Protein AF-A0A4P5VRG3-F1 (afdb_monomer_lite)

Sequence (138 aa):
MDSVVSAFREGGVSMFGVLLSDGCCCAVWVPALLAALLLRRGNAHYAGKAAAVCLLLGTLVPLGLGVVGWQMNVAMVESAIRAADPSVADELRAVGLAEGEIPLHFGLFSTIGLLLVGLIPVVVAFRPREPEDEDGEA

Secondary structure (DSSP, 8-state):
-HHHHHHHHHHHHHHHHHHHHHHHHHHHHHHHHHHHHHHHHTT-HHHHHHHHHHHHHHTHHHHHHHHHHHHHHHHHHHHHHHHS-TTTHHHHHHHHHHHHHHHHHHHHHHHHHHHHHHHHHHHHHHSPPPP-------

Structure (mmCIF, N/CA/C/O backbone):
data_AF-A0A4P5VRG3-F1
#
_entry.id   AF-A0A4P5VRG3-F1
#
loop_
_atom_site.group_PDB
_atom_site.id
_atom_site.type_symbol
_atom_site.label_atom_id
_atom_site.label_alt_id
_atom_site.label_comp_id
_atom_site.label_asym_id
_atom_site.label_entity_id
_atom_site.label_seq_id
_atom_site.pdbx_PDB_ins_code
_atom_site.Cartn_x
_atom_site.Cartn_y
_atom_site.Cartn_z
_atom_site.occupancy
_atom_site.B_iso_or_equiv
_atom_site.auth_seq_id
_atom_site.auth_comp_id
_atom_site.auth_asym_id
_atom_site.auth_atom_id
_atom_site.pdbx_PDB_model_num
ATOM 1 N N . MET A 1 1 ? -18.968 11.512 25.468 1.00 45.19 1 MET A N 1
ATOM 2 C CA . MET A 1 1 ? -19.328 11.433 24.033 1.00 45.19 1 MET A CA 1
ATOM 3 C C . MET A 1 1 ? -18.228 11.977 23.126 1.00 45.19 1 MET A C 1
ATOM 5 O O . MET A 1 1 ? -18.028 11.392 22.071 1.00 45.19 1 MET A O 1
ATOM 9 N N . ASP A 1 2 ? -17.467 12.997 23.536 1.00 53.59 2 ASP A N 1
ATOM 10 C CA . ASP A 1 2 ? -16.425 13.606 22.686 1.00 53.59 2 ASP A CA 1
ATOM 11 C C . ASP A 1 2 ? -15.251 12.675 22.306 1.00 53.59 2 ASP A C 1
ATOM 13 O O . ASP A 1 2 ? -14.676 12.839 21.234 1.00 53.59 2 ASP A O 1
ATOM 17 N N . SER A 1 3 ? -14.926 11.656 23.116 1.00 57.12 3 SER A N 1
ATOM 18 C CA . SER A 1 3 ? -13.799 10.740 22.842 1.00 57.12 3 SER A CA 1
ATOM 19 C C . SER A 1 3 ? -14.080 9.682 21.766 1.00 57.12 3 SER A C 1
ATOM 21 O O . SER A 1 3 ? -13.183 9.303 21.022 1.00 57.12 3 SER A O 1
ATOM 23 N N . VAL A 1 4 ? -15.321 9.203 21.652 1.00 47.31 4 VAL A N 1
ATOM 24 C CA . VAL A 1 4 ? -15.691 8.171 20.663 1.00 47.31 4 VAL A CA 1
ATOM 25 C C . VAL A 1 4 ? -15.770 8.787 19.267 1.00 47.31 4 VAL A C 1
ATOM 27 O O . VAL A 1 4 ? -15.303 8.207 18.292 1.00 47.31 4 VAL A O 1
ATOM 30 N N . VAL A 1 5 ? -16.299 10.010 19.177 1.00 50.44 5 VAL A N 1
ATOM 31 C CA . VAL A 1 5 ? -16.362 10.759 17.919 1.00 50.44 5 VAL A CA 1
ATOM 32 C C . VAL A 1 5 ? -14.962 11.151 17.440 1.00 50.44 5 VAL A C 1
ATOM 34 O O . VAL A 1 5 ? -14.728 11.117 16.234 1.00 50.44 5 VAL A O 1
ATOM 37 N N . SER A 1 6 ? -14.014 11.466 18.337 1.00 55.75 6 SER A N 1
ATOM 38 C CA . SER A 1 6 ? -12.617 11.696 17.931 1.00 55.75 6 SER A CA 1
ATOM 39 C C . SER A 1 6 ? -11.963 10.418 17.402 1.00 55.75 6 SER A C 1
ATOM 41 O O . SER A 1 6 ? -11.344 10.469 16.344 1.00 55.75 6 SER A O 1
ATOM 43 N N . ALA A 1 7 ? -12.186 9.273 18.058 1.00 49.25 7 ALA A N 1
ATOM 44 C CA . ALA A 1 7 ? -11.660 7.979 17.624 1.00 49.25 7 ALA A CA 1
ATOM 45 C C . ALA A 1 7 ? -12.175 7.569 16.228 1.00 49.25 7 ALA A C 1
ATOM 47 O O . ALA A 1 7 ? -11.397 7.118 15.392 1.00 49.25 7 ALA A O 1
ATOM 48 N N . PHE A 1 8 ? -13.456 7.807 15.920 1.00 50.59 8 PHE A N 1
ATOM 49 C CA . PHE A 1 8 ? -14.010 7.562 14.577 1.00 50.59 8 PHE A CA 1
ATOM 50 C C . PHE A 1 8 ? -13.524 8.571 13.525 1.00 50.59 8 PHE A C 1
ATOM 52 O O . PHE A 1 8 ? -13.273 8.204 12.376 1.00 50.59 8 PHE A O 1
ATOM 59 N N . ARG A 1 9 ? -13.345 9.847 13.898 1.00 54.91 9 ARG A N 1
ATOM 60 C CA . ARG A 1 9 ? -12.754 10.857 13.002 1.00 54.91 9 ARG A CA 1
ATOM 61 C C . ARG A 1 9 ? -11.309 10.517 12.640 1.00 54.91 9 ARG A C 1
ATOM 63 O O . ARG A 1 9 ? -10.906 10.742 11.503 1.00 54.91 9 ARG A O 1
ATOM 70 N N . GLU A 1 10 ? -10.560 9.960 13.585 1.00 53.00 10 GLU A N 1
ATOM 71 C CA . GLU A 1 10 ? -9.208 9.435 13.382 1.00 53.00 10 GLU A CA 1
ATOM 72 C C . GLU A 1 10 ? -9.209 8.139 12.551 1.00 53.00 10 GLU A C 1
ATOM 74 O O . GLU A 1 10 ? -8.327 7.958 11.714 1.00 53.00 10 GLU A O 1
ATOM 79 N N . GLY A 1 11 ? -10.242 7.295 12.656 1.00 52.25 11 GLY A N 1
ATOM 80 C CA . GLY A 1 11 ? -10.431 6.128 11.781 1.00 52.25 11 GLY A CA 1
ATOM 81 C C . GLY A 1 11 ? -10.469 6.489 10.288 1.00 52.25 11 GLY A C 1
ATOM 82 O O . GLY A 1 11 ? -9.825 5.829 9.471 1.00 52.25 11 GLY A O 1
ATOM 83 N N . GLY A 1 12 ? -11.105 7.610 9.924 1.00 55.69 12 GLY A N 1
ATOM 84 C CA . GLY A 1 12 ? -11.074 8.155 8.557 1.00 55.69 12 GLY A CA 1
ATOM 85 C C . GLY A 1 12 ? -9.688 8.640 8.095 1.00 55.69 12 GLY A C 1
ATOM 86 O O . GLY A 1 12 ? -9.394 8.626 6.898 1.00 55.69 12 GLY A O 1
ATOM 87 N N . VAL A 1 13 ? -8.802 9.009 9.028 1.00 59.78 13 VAL A N 1
ATOM 88 C CA . VAL A 1 13 ? -7.402 9.375 8.734 1.00 59.78 13 VAL A CA 1
ATOM 89 C C . VAL A 1 13 ? -6.596 8.143 8.303 1.00 59.78 13 VAL A C 1
ATOM 91 O O . VAL A 1 13 ? -5.679 8.275 7.491 1.00 59.78 13 VAL A O 1
ATOM 94 N N . SER A 1 14 ? -6.972 6.939 8.755 1.00 62.72 14 SER A N 1
ATOM 95 C CA . SER A 1 14 ? -6.271 5.696 8.397 1.00 62.72 14 SER A CA 1
ATOM 96 C C . SER A 1 14 ? -6.355 5.367 6.898 1.00 62.72 14 SER A C 1
ATOM 98 O O . SER A 1 14 ? -5.368 4.931 6.306 1.00 62.72 14 SER A O 1
ATOM 100 N N . MET A 1 15 ? -7.489 5.658 6.244 1.00 64.50 15 MET A N 1
ATOM 101 C CA . MET A 1 15 ? -7.655 5.457 4.797 1.00 64.50 15 MET A CA 1
ATOM 102 C C . MET A 1 15 ? -6.934 6.515 3.956 1.00 64.50 15 MET A C 1
ATOM 104 O O . MET A 1 15 ? -6.522 6.230 2.830 1.00 64.50 15 MET A O 1
ATOM 108 N N . PHE A 1 16 ? -6.770 7.732 4.481 1.00 69.69 16 PHE A N 1
ATOM 109 C CA . PHE A 1 16 ? -6.178 8.841 3.734 1.00 69.69 16 PHE A CA 1
ATOM 110 C C . PHE A 1 16 ? -4.736 8.542 3.306 1.00 69.69 16 PHE A C 1
ATOM 112 O O . PHE A 1 16 ? -4.365 8.837 2.173 1.00 69.69 16 PHE A O 1
ATOM 119 N N . GLY A 1 17 ? -3.943 7.906 4.176 1.00 68.12 17 GLY A N 1
ATOM 120 C CA . GLY A 1 17 ? -2.565 7.520 3.859 1.00 68.12 17 GLY A CA 1
ATOM 121 C C . GLY A 1 17 ? -2.477 6.543 2.684 1.00 68.12 17 GLY A C 1
ATOM 122 O O . GLY A 1 17 ? -1.664 6.743 1.781 1.00 68.12 17 GLY A O 1
ATOM 123 N N . VAL A 1 18 ? -3.356 5.536 2.653 1.00 66.50 18 VAL A N 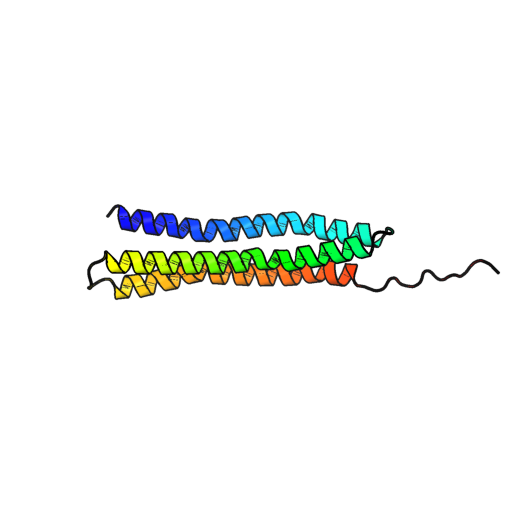1
ATOM 124 C CA . VAL A 1 18 ? -3.403 4.543 1.570 1.00 66.50 18 VAL A CA 1
ATOM 125 C C . VAL A 1 18 ? -3.840 5.201 0.257 1.00 66.50 18 VAL A C 1
ATOM 127 O O . VAL A 1 18 ? -3.138 5.079 -0.744 1.00 66.50 18 VAL A O 1
ATOM 130 N N . LEU A 1 19 ? -4.917 5.993 0.270 1.00 71.62 19 LEU A N 1
ATOM 131 C CA . LEU A 1 19 ? -5.422 6.696 -0.920 1.00 71.62 19 LEU A CA 1
ATOM 132 C C . LEU A 1 19 ? -4.429 7.724 -1.480 1.00 71.62 19 LEU A C 1
ATOM 134 O O . LEU A 1 19 ? -4.260 7.835 -2.695 1.00 71.62 19 LEU A O 1
ATOM 138 N N . LEU A 1 20 ? -3.752 8.473 -0.605 1.00 77.81 20 LEU A N 1
ATOM 139 C CA . LEU A 1 20 ? -2.712 9.416 -1.010 1.00 77.81 20 LEU A CA 1
ATOM 140 C C . LEU A 1 20 ? -1.528 8.677 -1.641 1.00 77.81 20 LEU A C 1
ATOM 142 O O . LEU A 1 20 ? -1.002 9.119 -2.663 1.00 77.81 20 LEU A O 1
ATOM 146 N N . SER A 1 21 ? -1.125 7.545 -1.057 1.00 72.94 21 SER A N 1
ATOM 147 C CA . SER A 1 21 ? -0.046 6.726 -1.609 1.00 72.94 21 SER A CA 1
ATOM 148 C C . SER A 1 21 ? -0.403 6.138 -2.970 1.00 72.94 21 SER A C 1
ATOM 150 O O . SER A 1 21 ? 0.441 6.160 -3.862 1.00 72.94 21 SER A O 1
ATOM 152 N N . ASP A 1 22 ? -1.654 5.725 -3.172 1.00 72.69 22 ASP A N 1
ATOM 153 C CA . ASP A 1 22 ? -2.161 5.244 -4.458 1.00 72.69 22 ASP A CA 1
ATOM 154 C C . ASP A 1 22 ? -2.118 6.327 -5.526 1.00 72.69 22 ASP A C 1
ATOM 156 O O . ASP A 1 22 ? -1.599 6.099 -6.621 1.00 72.69 22 ASP A O 1
ATOM 160 N N . GLY A 1 23 ? -2.615 7.524 -5.200 1.00 73.12 23 GLY A N 1
ATOM 161 C CA . GLY A 1 23 ? -2.562 8.675 -6.097 1.00 73.12 23 GLY A CA 1
ATOM 162 C C . GLY A 1 23 ? -1.126 9.012 -6.503 1.00 73.12 23 GLY A C 1
ATOM 163 O O . GLY A 1 23 ? -0.837 9.180 -7.690 1.00 73.12 23 GLY A O 1
ATOM 164 N N . CYS A 1 24 ? -0.207 9.036 -5.533 1.00 77.88 24 CYS A N 1
ATOM 165 C CA . CYS A 1 24 ? 1.216 9.265 -5.780 1.00 77.88 24 CYS A CA 1
ATOM 166 C C . CYS A 1 24 ? 1.849 8.151 -6.624 1.00 77.88 24 CYS A C 1
ATOM 168 O O . CYS A 1 24 ? 2.584 8.447 -7.566 1.00 77.88 24 CYS A O 1
ATOM 170 N N . CYS A 1 25 ? 1.551 6.880 -6.338 1.00 73.94 25 CYS A N 1
ATOM 171 C CA . CYS A 1 25 ? 2.075 5.752 -7.105 1.00 73.94 25 CYS A CA 1
ATOM 172 C C . CYS A 1 25 ? 1.593 5.821 -8.559 1.00 73.94 25 CYS A C 1
ATOM 174 O O . CYS A 1 25 ? 2.413 5.775 -9.472 1.00 73.94 25 CYS A O 1
ATOM 176 N N . CYS A 1 26 ? 0.298 6.052 -8.790 1.00 70.94 26 CYS A N 1
ATOM 177 C CA . CYS A 1 26 ? -0.259 6.192 -10.137 1.00 70.94 26 CYS A CA 1
ATOM 178 C C . CYS A 1 26 ? 0.388 7.348 -10.922 1.00 70.94 26 CYS A C 1
ATOM 180 O O . CYS A 1 26 ? 0.720 7.191 -12.099 1.00 70.94 26 CYS A O 1
ATOM 182 N N . ALA A 1 27 ? 0.616 8.494 -10.271 1.00 75.06 27 ALA A N 1
ATOM 183 C CA . ALA A 1 27 ? 1.228 9.667 -10.895 1.00 75.06 27 ALA A CA 1
ATOM 184 C C . ALA A 1 27 ? 2.704 9.451 -11.277 1.00 75.06 27 ALA A C 1
ATOM 186 O O . ALA A 1 27 ? 3.155 9.958 -12.303 1.00 75.06 27 ALA A O 1
ATOM 187 N N . VAL A 1 28 ? 3.455 8.684 -10.482 1.00 72.62 28 VAL A N 1
ATOM 188 C CA . VAL A 1 28 ? 4.877 8.385 -10.734 1.00 72.62 28 VAL A CA 1
ATOM 189 C C . VAL A 1 28 ? 5.051 7.308 -11.809 1.00 72.62 28 VAL A C 1
ATOM 191 O O . VAL A 1 28 ? 6.064 7.279 -12.508 1.00 72.62 28 VAL A O 1
ATOM 194 N N . TRP A 1 29 ? 4.049 6.455 -11.992 1.00 72.31 29 TRP A N 1
ATOM 195 C CA . TRP A 1 29 ? 4.126 5.262 -12.828 1.00 72.31 29 TRP A CA 1
ATOM 196 C C . TRP A 1 29 ? 4.103 5.500 -14.331 1.00 72.31 29 TRP A C 1
ATOM 198 O O . TRP A 1 29 ? 4.815 4.828 -15.081 1.00 72.31 29 TRP A O 1
ATOM 208 N N . VAL A 1 30 ? 3.346 6.495 -14.784 1.00 70.44 30 VAL A N 1
ATOM 209 C CA . VAL A 1 30 ? 3.331 6.876 -16.202 1.00 70.44 30 VAL A CA 1
ATOM 210 C C . VAL A 1 30 ? 4.683 7.475 -16.644 1.00 70.44 30 VAL A C 1
ATOM 212 O O . VAL A 1 30 ? 5.248 6.983 -17.625 1.00 70.44 30 VAL A O 1
ATOM 215 N N . PRO A 1 31 ? 5.279 8.454 -15.926 1.00 73.00 31 PRO A N 1
ATOM 216 C CA . PRO A 1 31 ? 6.627 8.954 -16.220 1.00 73.00 31 PRO A CA 1
ATOM 217 C C . PRO A 1 31 ? 7.699 7.866 -16.168 1.00 73.00 31 PRO A C 1
ATOM 219 O O . PRO A 1 31 ? 8.614 7.848 -16.984 1.00 73.00 31 PRO A O 1
ATOM 222 N N . ALA A 1 32 ? 7.571 6.943 -15.224 1.00 71.50 32 ALA A N 1
ATOM 223 C CA . ALA A 1 32 ? 8.438 5.792 -15.047 1.00 71.50 32 ALA A CA 1
ATOM 224 C C . ALA A 1 32 ? 8.449 4.833 -16.246 1.00 71.50 32 ALA A C 1
ATOM 226 O O . ALA A 1 32 ? 9.516 4.446 -16.728 1.00 71.50 32 ALA A O 1
ATOM 227 N N . LEU A 1 33 ? 7.265 4.482 -16.751 1.00 71.25 33 LEU A N 1
ATOM 228 C CA . LEU A 1 33 ? 7.104 3.676 -17.960 1.00 71.25 33 LEU A CA 1
ATOM 229 C C . LEU A 1 33 ? 7.737 4.381 -19.168 1.00 71.25 33 LEU A C 1
ATOM 231 O O . LEU A 1 33 ? 8.486 3.766 -19.929 1.00 71.25 33 LEU A O 1
ATOM 235 N N . LEU A 1 34 ? 7.488 5.687 -19.311 1.00 75.00 34 LEU A N 1
ATOM 236 C CA . LEU A 1 34 ? 8.079 6.511 -20.367 1.00 75.00 34 LEU A CA 1
ATOM 237 C C . LEU A 1 34 ? 9.607 6.578 -20.249 1.00 75.00 34 LEU A C 1
ATOM 239 O O . LEU A 1 34 ? 10.305 6.394 -21.244 1.00 75.00 34 LEU A O 1
ATOM 243 N N . ALA A 1 35 ? 10.145 6.770 -19.044 1.00 73.75 35 ALA A N 1
ATOM 244 C CA . ALA A 1 35 ? 11.582 6.792 -18.796 1.00 73.75 35 ALA A CA 1
ATOM 245 C C . ALA A 1 35 ? 12.232 5.441 -19.125 1.00 73.75 35 ALA A C 1
ATOM 247 O O . ALA A 1 35 ? 13.261 5.415 -19.795 1.00 73.75 35 ALA A O 1
ATOM 248 N N . ALA A 1 36 ? 11.620 4.317 -18.739 1.00 68.69 36 ALA A N 1
ATOM 249 C CA . ALA A 1 36 ? 12.116 2.983 -19.080 1.00 68.69 36 ALA A CA 1
ATOM 250 C C . ALA A 1 36 ? 12.155 2.751 -20.605 1.00 68.69 36 ALA A C 1
ATOM 252 O O . ALA A 1 36 ? 13.136 2.217 -21.128 1.00 68.69 36 ALA A O 1
ATOM 253 N N . LEU A 1 37 ? 11.130 3.211 -21.333 1.00 70.75 37 LEU A N 1
ATOM 254 C CA . LEU A 1 37 ? 11.081 3.154 -22.799 1.00 70.75 37 LEU A CA 1
ATOM 255 C C . LEU A 1 37 ? 12.161 4.027 -23.460 1.00 70.75 37 LEU A C 1
ATOM 257 O O . LEU A 1 37 ? 12.809 3.588 -24.413 1.00 70.75 37 LEU A O 1
ATOM 261 N N . LEU A 1 38 ? 12.381 5.243 -22.954 1.00 73.31 38 LEU A N 1
ATOM 262 C CA . LEU A 1 38 ? 13.391 6.170 -23.474 1.00 73.31 38 LEU A CA 1
ATOM 263 C C . LEU A 1 38 ? 14.820 5.691 -23.173 1.00 73.31 38 LEU A C 1
ATOM 265 O O . LEU A 1 38 ? 15.673 5.705 -24.059 1.00 73.31 38 LEU A O 1
ATOM 269 N N . LEU A 1 39 ? 15.075 5.196 -21.958 1.00 69.19 39 LEU A N 1
ATOM 270 C CA . LEU A 1 39 ? 16.381 4.669 -21.544 1.00 69.19 39 LEU A CA 1
ATOM 271 C C . LEU A 1 39 ? 16.757 3.392 -22.304 1.00 69.19 39 LEU A C 1
ATOM 273 O O . LEU A 1 39 ? 17.939 3.186 -22.580 1.00 69.19 39 LEU A O 1
ATOM 277 N N . ARG A 1 40 ? 15.772 2.574 -22.710 1.00 67.12 40 ARG A N 1
ATOM 278 C CA . ARG A 1 40 ? 15.996 1.425 -23.602 1.00 67.12 40 ARG A CA 1
ATOM 279 C C . ARG A 1 40 ? 16.512 1.844 -24.979 1.00 67.12 40 ARG A C 1
ATOM 281 O O . ARG A 1 40 ? 17.315 1.119 -25.554 1.00 67.12 40 ARG A O 1
ATOM 288 N N . ARG A 1 41 ? 16.058 2.980 -25.519 1.00 68.31 41 ARG A N 1
ATOM 289 C CA . ARG A 1 41 ? 16.531 3.483 -26.821 1.00 68.31 41 ARG A CA 1
ATOM 290 C C . ARG A 1 41 ? 17.948 4.058 -26.751 1.00 68.31 41 ARG A C 1
ATOM 292 O O . ARG A 1 41 ? 18.645 4.038 -27.756 1.00 68.31 41 ARG A O 1
ATOM 299 N N . GLY A 1 42 ? 18.389 4.522 -25.582 1.00 68.75 42 GLY A N 1
ATOM 300 C CA . GLY A 1 42 ? 19.735 5.063 -25.380 1.00 68.75 42 GLY A CA 1
ATOM 301 C C . GLY A 1 42 ? 20.794 4.033 -24.957 1.00 68.75 42 GLY A C 1
ATOM 302 O O . GLY A 1 42 ? 20.598 2.816 -25.034 1.00 68.75 42 GLY A O 1
ATOM 303 N N . ASN A 1 43 ? 21.914 4.558 -24.442 1.00 67.88 43 ASN A N 1
ATOM 304 C CA . ASN A 1 43 ? 23.047 3.798 -23.883 1.00 67.88 43 ASN A CA 1
ATOM 305 C C . ASN A 1 43 ? 22.920 3.519 -22.370 1.00 67.88 43 ASN A C 1
ATOM 307 O O . ASN A 1 43 ? 23.820 2.953 -21.756 1.00 67.88 43 ASN A O 1
ATOM 311 N N . ALA A 1 44 ? 21.806 3.900 -21.741 1.00 75.31 44 ALA A N 1
ATOM 312 C CA . ALA A 1 44 ? 21.620 3.858 -20.287 1.00 75.31 44 ALA A CA 1
ATOM 313 C C . ALA A 1 44 ? 20.785 2.646 -19.824 1.00 75.31 44 ALA A C 1
ATOM 315 O O . ALA A 1 44 ? 19.914 2.748 -18.957 1.00 75.31 44 ALA A O 1
ATOM 316 N N . HIS A 1 45 ? 21.068 1.479 -20.399 1.00 72.50 45 HIS A N 1
ATOM 317 C CA . HIS A 1 45 ? 20.345 0.229 -20.160 1.00 72.50 45 HIS A CA 1
ATOM 318 C C . HIS A 1 45 ? 20.233 -0.153 -18.672 1.00 72.50 45 HIS A C 1
ATOM 320 O O . HIS A 1 45 ? 19.143 -0.451 -18.178 1.00 72.50 45 HIS A O 1
ATOM 326 N N . TYR A 1 46 ? 21.352 -0.117 -17.942 1.00 79.94 46 TYR A N 1
ATOM 327 C CA . TYR A 1 46 ? 21.387 -0.488 -16.525 1.00 79.94 46 TYR A CA 1
ATOM 328 C C . TYR A 1 46 ? 20.618 0.499 -15.642 1.00 79.94 46 TYR A C 1
ATOM 330 O O . TYR A 1 46 ? 19.938 0.077 -14.709 1.00 79.94 46 TYR A O 1
ATOM 338 N N . ALA A 1 47 ? 20.657 1.795 -15.970 1.00 78.12 47 ALA A N 1
ATOM 339 C CA . ALA A 1 47 ? 19.880 2.810 -15.264 1.00 78.12 47 ALA A CA 1
ATOM 340 C C . ALA A 1 47 ? 18.369 2.600 -15.465 1.00 78.12 47 ALA A C 1
ATOM 342 O O . ALA A 1 47 ? 17.607 2.692 -14.506 1.00 78.12 47 ALA A O 1
ATOM 343 N N . GLY A 1 48 ? 17.940 2.232 -16.681 1.00 74.88 48 GLY A N 1
ATOM 344 C CA . GLY A 1 48 ? 16.545 1.876 -16.964 1.00 74.88 48 GLY A CA 1
ATOM 345 C C . GLY A 1 48 ? 16.068 0.649 -16.182 1.00 74.88 48 GLY A C 1
ATOM 346 O O . GLY A 1 48 ? 14.976 0.667 -15.615 1.00 74.88 48 GLY A O 1
ATOM 347 N N . LYS A 1 49 ? 16.908 -0.390 -16.077 1.00 79.25 49 LYS A N 1
ATOM 348 C CA . LYS A 1 49 ? 16.630 -1.575 -15.247 1.00 79.25 49 LYS A CA 1
ATOM 349 C C . LYS A 1 49 ? 16.526 -1.234 -13.761 1.00 79.25 49 LYS A C 1
ATOM 351 O O . LYS A 1 49 ? 15.574 -1.660 -13.114 1.00 79.25 49 LYS A O 1
ATOM 356 N N . ALA A 1 50 ? 17.475 -0.460 -13.232 1.00 81.56 50 ALA A N 1
ATOM 357 C CA . ALA A 1 50 ? 17.473 -0.044 -11.831 1.00 81.56 50 ALA A CA 1
ATOM 358 C C . ALA A 1 50 ? 16.221 0.780 -11.497 1.00 81.56 50 ALA A C 1
ATOM 360 O O . ALA A 1 50 ? 15.549 0.492 -10.511 1.00 81.56 50 ALA A O 1
ATOM 361 N N . ALA A 1 51 ? 15.853 1.733 -12.358 1.00 79.81 51 ALA A N 1
ATOM 362 C CA . ALA A 1 51 ? 14.628 2.507 -12.200 1.00 79.81 51 ALA A CA 1
ATOM 363 C C . ALA A 1 51 ? 13.387 1.601 -12.177 1.00 79.81 51 ALA A C 1
ATOM 365 O O . ALA A 1 51 ? 12.584 1.706 -11.254 1.00 79.81 51 ALA A O 1
ATOM 366 N N . ALA A 1 52 ? 13.259 0.672 -13.133 1.00 79.38 52 ALA A N 1
ATOM 367 C CA . ALA A 1 52 ? 12.132 -0.262 -13.200 1.00 79.38 52 ALA A CA 1
ATOM 368 C C . ALA A 1 52 ? 12.006 -1.136 -11.938 1.00 79.38 52 ALA A C 1
ATOM 370 O O . ALA A 1 52 ? 10.900 -1.337 -11.441 1.00 79.38 52 ALA A O 1
ATOM 371 N N . VAL A 1 53 ? 13.128 -1.607 -11.381 1.00 82.81 53 VAL A N 1
ATOM 372 C CA . VAL A 1 53 ? 13.138 -2.358 -10.114 1.00 82.81 53 VAL A CA 1
ATOM 373 C C . VAL A 1 53 ? 12.726 -1.470 -8.939 1.00 82.81 53 VAL A C 1
ATOM 375 O O . VAL A 1 53 ? 11.884 -1.880 -8.145 1.00 82.81 53 VAL A O 1
ATOM 378 N N . CYS A 1 54 ? 13.257 -0.249 -8.832 1.00 82.75 54 CYS A N 1
ATOM 379 C CA . CYS A 1 54 ? 12.866 0.689 -7.774 1.00 82.75 54 CYS A CA 1
ATOM 380 C C . CYS A 1 54 ? 11.365 1.008 -7.814 1.00 82.75 54 CYS A C 1
ATOM 382 O O . CYS A 1 54 ? 10.718 1.079 -6.773 1.00 82.75 54 CYS A O 1
ATOM 384 N N . LEU A 1 55 ? 10.799 1.157 -9.011 1.00 78.75 55 LEU A N 1
ATOM 385 C CA . LEU A 1 55 ? 9.368 1.386 -9.209 1.00 78.75 55 LEU A CA 1
ATOM 386 C C . LEU A 1 55 ? 8.522 0.182 -8.803 1.00 78.75 55 LEU A C 1
ATOM 388 O O . LEU A 1 55 ? 7.483 0.364 -8.172 1.00 78.75 55 LEU A O 1
ATOM 392 N N . LEU A 1 56 ? 8.984 -1.030 -9.125 1.00 83.38 56 LEU A N 1
ATOM 393 C CA . LEU A 1 56 ? 8.342 -2.265 -8.687 1.00 83.38 56 LEU A CA 1
ATOM 394 C C . LEU A 1 56 ? 8.382 -2.404 -7.160 1.00 83.38 56 LEU A C 1
ATOM 396 O O . LEU A 1 56 ? 7.391 -2.784 -6.562 1.00 83.38 56 LEU A O 1
ATOM 400 N N . LEU A 1 57 ? 9.490 -2.053 -6.503 1.00 85.50 57 LEU A N 1
ATOM 401 C CA . LEU A 1 57 ? 9.542 -2.034 -5.036 1.00 85.50 57 LEU A CA 1
ATOM 402 C C . LEU A 1 57 ? 8.612 -0.963 -4.446 1.00 85.50 57 LEU A C 1
ATOM 404 O O . LEU A 1 57 ? 7.990 -1.188 -3.409 1.00 85.50 57 LEU A O 1
ATOM 408 N N . GLY A 1 58 ? 8.466 0.173 -5.132 1.00 81.94 58 GLY A N 1
ATOM 409 C CA . GLY A 1 58 ? 7.551 1.248 -4.752 1.00 81.94 58 GLY A CA 1
ATOM 410 C C . GLY A 1 58 ? 6.080 0.823 -4.674 1.00 81.94 58 GLY A C 1
ATOM 411 O O . GLY A 1 58 ? 5.340 1.393 -3.878 1.00 81.94 58 GLY A O 1
ATOM 412 N N . THR A 1 59 ? 5.649 -0.215 -5.406 1.00 82.69 59 THR A N 1
ATOM 413 C CA . THR A 1 59 ? 4.263 -0.728 -5.306 1.00 82.69 59 THR A CA 1
ATOM 414 C C . THR A 1 59 ? 3.929 -1.336 -3.968 1.00 82.69 59 THR A C 1
ATOM 416 O O . THR A 1 59 ? 2.761 -1.559 -3.689 1.00 82.69 59 THR A O 1
ATOM 419 N N . LEU A 1 60 ? 4.932 -1.683 -3.166 1.00 85.25 60 LEU A N 1
ATOM 420 C CA . LEU A 1 60 ? 4.715 -2.284 -1.856 1.00 85.25 60 LEU A CA 1
ATOM 421 C C . LEU A 1 60 ? 4.357 -1.230 -0.799 1.00 85.25 60 LEU A C 1
ATOM 423 O O . LEU A 1 60 ? 3.943 -1.587 0.302 1.00 85.25 60 LEU A O 1
ATOM 427 N N . VAL A 1 61 ? 4.503 0.062 -1.119 1.00 85.81 61 VAL A N 1
ATOM 428 C CA . VAL A 1 61 ? 4.230 1.163 -0.188 1.00 85.81 61 VAL A CA 1
ATOM 429 C C . VAL A 1 61 ? 2.756 1.206 0.243 1.00 85.81 61 VAL A C 1
ATOM 431 O O . VAL A 1 61 ? 2.532 1.239 1.455 1.00 85.81 61 VAL A O 1
ATOM 434 N N . PRO A 1 62 ? 1.747 1.132 -0.653 1.00 81.56 62 PRO A N 1
ATOM 435 C CA . PRO A 1 62 ? 0.342 1.079 -0.241 1.00 81.56 62 PRO A CA 1
ATOM 436 C C . PRO A 1 62 ? 0.013 -0.112 0.666 1.00 81.56 62 PRO A C 1
ATOM 438 O O . PRO A 1 62 ? -0.705 0.059 1.648 1.00 81.56 62 PRO A O 1
ATOM 441 N N . LEU A 1 63 ? 0.580 -1.300 0.407 1.00 83.19 63 LEU A N 1
ATOM 442 C CA . LEU A 1 63 ? 0.431 -2.462 1.295 1.00 83.19 63 LEU A CA 1
ATOM 443 C C . LEU A 1 63 ? 1.018 -2.181 2.681 1.00 83.19 63 LEU A C 1
ATOM 445 O O . LEU A 1 63 ? 0.362 -2.442 3.688 1.00 83.19 63 LEU A O 1
ATOM 449 N N . GLY A 1 64 ? 2.231 -1.625 2.741 1.00 85.25 64 GLY A N 1
ATOM 450 C CA . GLY A 1 64 ? 2.868 -1.250 4.003 1.00 85.25 64 GLY A CA 1
ATOM 451 C C . GLY A 1 64 ? 2.027 -0.250 4.799 1.00 85.25 64 GLY A C 1
ATOM 452 O O . GLY A 1 64 ? 1.825 -0.430 5.998 1.00 85.25 64 GLY A O 1
ATOM 453 N N . LEU A 1 65 ? 1.471 0.761 4.129 1.00 83.19 65 LEU A N 1
ATOM 454 C CA . LEU A 1 65 ? 0.578 1.738 4.754 1.00 83.19 65 LEU A CA 1
ATOM 455 C C . LEU A 1 65 ? -0.756 1.123 5.189 1.00 83.19 65 LEU A C 1
ATOM 457 O O . LEU A 1 65 ? -1.249 1.480 6.255 1.00 83.19 65 LEU A O 1
ATOM 461 N N . GLY A 1 66 ? -1.304 0.169 4.433 1.00 79.69 66 GLY A N 1
ATOM 462 C CA . GLY A 1 66 ? -2.486 -0.597 4.834 1.00 79.69 66 GLY A CA 1
ATOM 463 C C . GLY A 1 66 ? -2.249 -1.405 6.114 1.00 79.69 66 GLY A C 1
ATOM 464 O O . GLY A 1 66 ? -3.083 -1.382 7.017 1.00 79.69 66 GLY A O 1
ATOM 465 N N . VAL A 1 67 ? -1.081 -2.049 6.242 1.00 86.50 67 VAL A N 1
ATOM 466 C CA . VAL A 1 67 ? -0.681 -2.778 7.463 1.00 86.50 67 VAL A CA 1
ATOM 467 C C . VAL A 1 67 ? -0.517 -1.831 8.650 1.00 86.50 67 VAL A C 1
ATOM 469 O O . VAL A 1 67 ? -1.035 -2.114 9.729 1.00 86.50 67 VAL A O 1
ATOM 472 N N . VAL A 1 68 ? 0.175 -0.703 8.468 1.00 85.50 68 VAL A N 1
ATOM 473 C CA . VAL A 1 68 ? 0.347 0.301 9.533 1.00 85.50 68 VAL A CA 1
ATOM 474 C C . VAL A 1 68 ? -1.006 0.880 9.954 1.00 85.50 68 VAL A C 1
ATOM 476 O O . VAL A 1 68 ? -1.284 0.965 11.149 1.00 85.50 68 VAL A O 1
ATOM 479 N N . GLY A 1 69 ? -1.874 1.214 8.995 1.00 81.75 69 GLY A N 1
ATOM 480 C CA . GLY A 1 69 ? -3.226 1.709 9.258 1.00 81.75 69 GLY A CA 1
ATOM 481 C C . GLY A 1 69 ? -4.068 0.711 10.052 1.00 81.75 69 GLY A C 1
ATOM 482 O O . GLY A 1 69 ? -4.705 1.093 11.033 1.00 81.75 69 GLY A O 1
ATOM 483 N N . TRP A 1 70 ? -4.002 -0.577 9.703 1.00 84.00 70 TRP A N 1
ATOM 484 C CA . TRP A 1 70 ? -4.667 -1.641 10.456 1.00 84.00 70 TRP A CA 1
ATOM 485 C C . TRP A 1 70 ? -4.140 -1.756 11.891 1.00 84.00 70 TRP A C 1
ATOM 487 O O . TRP A 1 70 ? -4.933 -1.781 12.830 1.00 84.00 70 TRP A O 1
ATOM 497 N N . GLN A 1 71 ? -2.817 -1.753 12.092 1.00 86.62 71 GLN A N 1
ATOM 498 C CA . GLN A 1 71 ? -2.218 -1.812 13.434 1.00 86.62 71 GLN A CA 1
ATOM 499 C C . GLN A 1 71 ? -2.620 -0.618 14.306 1.00 86.62 71 GLN A C 1
ATOM 501 O O . GLN A 1 71 ? -2.948 -0.795 15.481 1.00 86.62 71 GLN A O 1
ATOM 506 N N . MET A 1 72 ? -2.626 0.590 13.734 1.00 83.38 72 MET A N 1
ATOM 507 C CA . MET A 1 72 ? -3.101 1.788 14.428 1.00 83.38 72 MET A CA 1
ATOM 508 C C . MET A 1 72 ? -4.570 1.645 14.827 1.00 83.38 72 MET A C 1
ATOM 510 O O . MET A 1 72 ? -4.915 1.927 15.974 1.00 83.38 72 MET A O 1
ATOM 514 N N . ASN A 1 73 ? -5.416 1.139 13.927 1.00 81.69 73 ASN A N 1
ATOM 515 C CA . ASN A 1 73 ? -6.825 0.913 14.222 1.00 81.69 73 ASN A CA 1
ATOM 516 C C . ASN A 1 73 ? -7.025 -0.116 15.346 1.00 81.69 73 ASN A C 1
ATOM 518 O O . ASN A 1 73 ? -7.785 0.140 16.275 1.00 81.69 73 ASN A O 1
ATOM 522 N N . VAL A 1 74 ? -6.303 -1.243 15.325 1.00 86.12 74 VAL A N 1
ATOM 523 C CA . VAL A 1 74 ? -6.349 -2.244 16.407 1.00 86.12 74 VAL A CA 1
ATOM 524 C C . VAL A 1 74 ? -5.990 -1.607 17.754 1.00 86.12 74 VAL A C 1
ATOM 526 O O . VAL A 1 74 ? -6.727 -1.772 18.725 1.00 86.12 74 VAL A O 1
ATOM 529 N N . ALA A 1 75 ? -4.904 -0.830 17.813 1.00 85.75 75 ALA A N 1
ATOM 530 C CA . ALA A 1 75 ? -4.484 -0.151 19.039 1.00 85.75 75 ALA A CA 1
ATOM 531 C C . ALA A 1 75 ? -5.534 0.857 19.545 1.00 85.75 75 ALA A C 1
ATOM 533 O O . ALA A 1 75 ? -5.770 0.963 20.752 1.00 85.75 75 ALA A O 1
ATOM 534 N N . MET A 1 76 ? -6.197 1.574 18.633 1.00 80.88 76 MET A N 1
ATOM 535 C CA . MET A 1 76 ? -7.281 2.500 18.969 1.00 80.88 76 MET A CA 1
ATOM 536 C C . MET A 1 76 ? -8.516 1.773 19.501 1.00 80.88 76 MET A C 1
ATOM 538 O O . MET A 1 76 ? -9.060 2.179 20.528 1.00 80.88 76 MET A O 1
ATOM 542 N N . VAL A 1 77 ? -8.929 0.681 18.853 1.00 83.31 77 VAL A N 1
ATOM 543 C CA . VAL A 1 77 ? -10.060 -0.151 19.288 1.00 83.31 77 VAL A CA 1
ATOM 544 C C . VAL A 1 77 ? -9.793 -0.727 20.676 1.00 83.31 77 VAL A C 1
ATOM 546 O O . VAL A 1 77 ? -10.646 -0.632 21.556 1.00 83.31 77 VAL A O 1
ATOM 549 N N . GLU A 1 78 ? -8.591 -1.249 20.929 1.00 86.62 78 GLU A N 1
ATOM 550 C CA . GLU A 1 78 ? -8.216 -1.729 22.262 1.00 86.62 78 GLU A CA 1
ATOM 551 C C . GLU A 1 78 ? -8.237 -0.623 23.321 1.00 86.62 78 GLU A C 1
ATOM 553 O O . GLU A 1 78 ? -8.690 -0.858 24.443 1.00 86.62 78 GLU A O 1
ATOM 558 N N . SER A 1 79 ? -7.767 0.579 22.982 1.00 82.62 79 SER A N 1
ATOM 559 C CA . SER A 1 79 ? -7.819 1.738 23.877 1.00 82.62 79 SER A CA 1
ATOM 560 C C . SER A 1 79 ? -9.265 2.140 24.196 1.00 82.62 79 SER A C 1
ATOM 562 O O . SER A 1 79 ? -9.608 2.345 25.361 1.00 82.62 79 SER A O 1
ATOM 564 N N . ALA A 1 80 ? -10.138 2.165 23.183 1.00 79.00 80 ALA A N 1
ATOM 565 C CA . ALA A 1 80 ? -11.556 2.472 23.341 1.00 79.00 80 ALA A CA 1
ATOM 566 C C . ALA A 1 80 ? -12.270 1.437 24.222 1.00 79.00 80 ALA A C 1
ATOM 568 O O . ALA A 1 80 ? -13.015 1.816 25.122 1.00 79.00 80 ALA A O 1
ATOM 569 N N . ILE A 1 81 ? -11.985 0.144 24.032 1.00 85.44 81 ILE A N 1
ATOM 570 C CA . ILE A 1 81 ? -12.543 -0.942 24.853 1.00 85.44 81 ILE A CA 1
ATOM 571 C C . ILE A 1 81 ? -12.158 -0.784 26.328 1.00 85.44 81 ILE A C 1
ATOM 573 O O . ILE A 1 81 ? -12.995 -1.003 27.197 1.00 85.44 81 ILE A O 1
ATOM 577 N N . ARG A 1 82 ? -10.918 -0.374 26.634 1.00 85.94 82 ARG A N 1
ATOM 578 C CA . ARG A 1 82 ? -10.478 -0.148 28.027 1.00 85.94 82 ARG A CA 1
ATOM 579 C C . ARG A 1 82 ? -11.214 1.007 28.712 1.00 85.94 82 ARG A C 1
ATOM 581 O O . ARG A 1 82 ? -11.245 1.044 29.938 1.00 85.94 82 ARG A O 1
ATOM 588 N N . ALA A 1 83 ? -11.754 1.947 27.940 1.00 83.94 83 ALA A N 1
ATOM 589 C CA . ALA A 1 83 ? -12.473 3.116 28.441 1.00 83.94 83 ALA A CA 1
ATOM 590 C C . ALA A 1 83 ? -14.006 2.969 28.385 1.00 83.94 83 ALA A C 1
ATOM 592 O O . ALA A 1 83 ? -14.711 3.808 28.944 1.00 83.94 83 ALA A O 1
ATOM 593 N N . ALA A 1 84 ? -14.519 1.951 27.691 1.00 81.62 84 ALA A N 1
ATOM 594 C CA . ALA A 1 84 ? -15.945 1.726 27.489 1.00 81.62 84 ALA A CA 1
ATOM 595 C C . ALA A 1 84 ? -16.560 0.849 28.590 1.00 81.62 84 ALA A C 1
ATOM 597 O O . ALA A 1 84 ? -15.863 0.112 29.290 1.00 81.62 84 ALA A O 1
ATOM 598 N N . ASP A 1 85 ? -17.887 0.902 28.715 1.00 89.62 85 ASP A N 1
ATOM 599 C CA . ASP A 1 85 ? -18.616 -0.007 29.595 1.00 89.62 85 ASP A CA 1
ATOM 600 C C . ASP A 1 85 ? -18.441 -1.470 29.140 1.00 89.62 85 ASP A C 1
ATOM 602 O O . ASP A 1 85 ? -18.505 -1.759 27.939 1.00 89.62 85 ASP A O 1
ATOM 606 N N . PRO A 1 86 ? -18.290 -2.431 30.072 1.00 88.88 86 PRO A N 1
ATOM 607 C CA . PRO A 1 86 ? -18.093 -3.840 29.725 1.00 88.88 86 PRO A CA 1
ATOM 608 C C . PRO A 1 86 ? -19.213 -4.435 28.863 1.00 88.88 86 PRO A C 1
ATOM 610 O O . PRO A 1 86 ? -18.972 -5.368 28.105 1.00 88.88 86 PRO A O 1
ATOM 613 N N . SER A 1 87 ? -20.430 -3.893 28.958 1.00 90.62 87 SER A N 1
ATOM 614 C CA . SER A 1 87 ? -21.595 -4.347 28.192 1.00 90.62 87 SER A CA 1
ATOM 615 C C . SER A 1 87 ? -21.503 -4.068 26.690 1.00 90.62 87 SER A C 1
ATOM 617 O O . SER A 1 87 ? -22.196 -4.730 25.925 1.00 90.62 87 SER A O 1
ATOM 619 N N . VAL A 1 88 ? -20.666 -3.115 26.267 1.00 86.69 88 VAL A N 1
ATOM 620 C CA . VAL A 1 88 ? -20.492 -2.725 24.854 1.00 86.69 88 VAL A CA 1
ATOM 621 C C . VAL A 1 88 ? -19.111 -3.087 24.299 1.00 86.69 88 VAL A C 1
ATOM 623 O O . VAL A 1 88 ? -18.847 -2.897 23.114 1.00 86.69 88 VAL A O 1
ATOM 626 N N . ALA A 1 89 ? -18.221 -3.625 25.136 1.00 83.81 89 ALA A N 1
ATOM 627 C CA . ALA A 1 89 ? -16.838 -3.936 24.781 1.00 83.81 89 ALA A CA 1
ATOM 628 C C . ALA A 1 89 ? -16.716 -4.951 23.630 1.00 83.81 89 ALA A C 1
ATOM 630 O O . ALA A 1 89 ? -15.883 -4.777 22.739 1.00 83.81 89 ALA A O 1
ATOM 631 N N . ASP A 1 90 ? -17.549 -5.993 23.635 1.00 89.50 90 ASP A N 1
ATOM 632 C CA . ASP A 1 90 ? -17.508 -7.044 22.612 1.00 89.50 90 ASP A CA 1
ATOM 633 C C . ASP A 1 90 ? -18.009 -6.541 21.255 1.00 89.50 90 ASP A C 1
ATOM 635 O O . ASP A 1 90 ? -17.414 -6.846 20.220 1.00 89.50 90 ASP A O 1
ATOM 639 N N . GLU A 1 91 ? -19.051 -5.708 21.255 1.00 85.88 91 GLU A N 1
ATOM 640 C CA . GLU A 1 91 ? -19.584 -5.091 20.040 1.00 85.88 91 GLU A CA 1
ATOM 641 C C . GLU A 1 91 ? -18.586 -4.088 19.443 1.00 85.88 91 GLU A C 1
ATOM 643 O O . GLU A 1 91 ? -18.288 -4.147 18.250 1.00 85.88 91 GLU A O 1
ATOM 648 N N . LEU A 1 92 ? -17.977 -3.239 20.282 1.00 80.38 92 LEU A N 1
ATOM 649 C CA . LEU A 1 92 ? -16.907 -2.320 19.876 1.00 80.38 92 LEU A CA 1
ATOM 650 C C . LEU A 1 92 ? -15.710 -3.054 19.269 1.00 80.38 92 LEU A C 1
ATOM 652 O O . LEU A 1 92 ? -15.154 -2.599 18.270 1.00 80.38 92 LEU A O 1
ATOM 656 N N . ARG A 1 93 ? -15.319 -4.196 19.846 1.00 86.56 93 ARG A N 1
ATOM 657 C CA . ARG A 1 93 ? -14.248 -5.027 19.290 1.00 86.56 93 ARG A CA 1
ATOM 658 C C . ARG A 1 93 ? -14.633 -5.582 17.923 1.00 86.56 93 ARG A C 1
ATOM 660 O O . ARG A 1 93 ? -13.831 -5.490 16.999 1.00 86.56 93 ARG A O 1
ATOM 667 N N . ALA A 1 94 ? -15.828 -6.153 17.795 1.00 87.19 94 ALA A N 1
ATOM 668 C CA . ALA A 1 94 ? -16.277 -6.774 16.553 1.00 87.19 94 ALA A CA 1
ATOM 669 C C . ALA A 1 94 ? -16.369 -5.756 15.406 1.00 87.19 94 ALA A C 1
ATOM 671 O O . ALA A 1 94 ? -15.790 -5.974 14.343 1.00 87.19 94 ALA A O 1
ATOM 672 N N . VAL A 1 95 ? -17.040 -4.625 15.641 1.00 84.88 95 VAL A N 1
ATOM 673 C CA . VAL A 1 95 ? -17.218 -3.574 14.629 1.00 84.88 95 VAL A CA 1
ATOM 674 C C . VAL A 1 95 ? -15.891 -2.878 14.331 1.00 84.88 95 VAL A C 1
ATOM 676 O O . VAL A 1 95 ? -15.509 -2.752 13.171 1.00 84.88 95 VAL A O 1
ATOM 679 N N . GLY A 1 96 ? -15.142 -2.490 15.367 1.00 81.69 96 GLY A N 1
ATOM 680 C CA . GLY A 1 96 ? -13.892 -1.752 15.204 1.00 81.69 96 GLY A CA 1
ATOM 681 C C . GLY A 1 96 ? -12.808 -2.544 14.473 1.00 81.69 96 GLY A C 1
ATOM 682 O O . GLY A 1 96 ? -12.080 -1.977 13.659 1.00 81.69 96 GLY A O 1
ATOM 683 N N . LEU A 1 97 ? -12.699 -3.855 14.716 1.00 84.25 97 LEU A N 1
ATOM 684 C CA . LEU A 1 97 ? -11.758 -4.703 13.979 1.00 84.25 97 LEU A CA 1
ATOM 685 C C . LEU A 1 97 ? -12.187 -4.895 12.521 1.00 84.25 97 LEU A C 1
ATOM 687 O O . LEU A 1 97 ? -11.336 -4.787 11.642 1.00 84.25 97 LEU A O 1
ATOM 691 N N . ALA A 1 98 ? -13.483 -5.106 12.264 1.00 84.12 98 ALA A N 1
ATOM 692 C CA . ALA A 1 98 ? -14.007 -5.251 10.906 1.00 84.12 98 ALA A CA 1
ATOM 693 C C . ALA A 1 98 ? -13.778 -3.985 10.059 1.00 84.12 98 ALA A C 1
ATOM 695 O O . ALA A 1 98 ? -13.36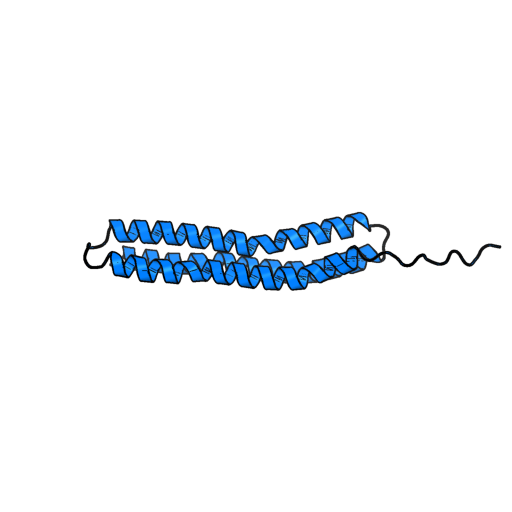4 -4.076 8.904 1.00 84.12 98 ALA A O 1
ATOM 696 N N . GLU A 1 99 ? -13.976 -2.797 10.635 1.00 78.44 99 GLU A N 1
ATOM 697 C CA . GLU A 1 99 ? -13.667 -1.534 9.951 1.00 78.44 99 GLU A CA 1
ATOM 698 C C . GLU A 1 99 ? -12.158 -1.343 9.731 1.00 78.44 99 GLU A C 1
ATOM 700 O O . GLU A 1 99 ? -11.734 -0.843 8.688 1.00 78.44 99 GLU A O 1
ATOM 705 N N . GLY A 1 100 ? -11.332 -1.811 10.670 1.00 73.81 100 GLY A N 1
ATOM 706 C CA . GLY A 1 100 ? -9.873 -1.770 10.565 1.00 73.81 100 GLY A CA 1
ATOM 707 C C . GLY A 1 100 ? -9.289 -2.581 9.416 1.00 73.81 100 GLY A C 1
ATOM 708 O O . GLY A 1 100 ? -8.190 -2.278 8.951 1.00 73.81 100 GLY A O 1
ATOM 709 N N . GLU A 1 101 ? -9.995 -3.606 8.946 1.00 82.56 101 GLU A N 1
ATOM 710 C CA . GLU A 1 101 ? -9.561 -4.413 7.804 1.00 82.56 101 GLU A CA 1
ATOM 711 C C . GLU A 1 101 ? -9.707 -3.670 6.469 1.00 82.56 101 GLU A C 1
ATOM 713 O O . GLU A 1 101 ? -9.060 -4.041 5.488 1.00 82.56 101 GLU A O 1
ATOM 718 N N . ILE A 1 102 ? -10.515 -2.606 6.401 1.00 79.88 102 ILE A N 1
ATOM 719 C CA . ILE A 1 102 ? -10.771 -1.871 5.155 1.00 79.88 102 ILE A CA 1
ATOM 720 C C . ILE A 1 102 ? -9.474 -1.259 4.581 1.00 79.88 102 ILE A C 1
ATOM 722 O O . ILE A 1 102 ? -9.169 -1.547 3.419 1.00 79.88 102 ILE A O 1
ATOM 726 N N . PRO A 1 103 ? -8.660 -0.489 5.339 1.00 74.44 103 PRO A N 1
ATOM 727 C CA . PRO A 1 103 ? -7.359 -0.005 4.864 1.00 74.44 103 PRO A CA 1
ATOM 728 C C . PRO A 1 103 ? -6.411 -1.118 4.404 1.00 74.44 103 PRO A C 1
ATOM 730 O O . PRO A 1 103 ? -5.687 -0.939 3.424 1.00 74.44 103 PRO A O 1
ATOM 733 N N . LEU A 1 104 ? -6.421 -2.268 5.087 1.00 78.44 104 LEU A N 1
ATOM 734 C CA . LEU A 1 104 ? -5.571 -3.410 4.754 1.00 78.44 104 LEU A CA 1
ATOM 735 C C . LEU A 1 104 ? -5.975 -4.028 3.414 1.00 78.44 104 LEU A C 1
ATOM 737 O O . LEU A 1 104 ? -5.130 -4.193 2.533 1.00 78.44 104 LEU A O 1
ATOM 741 N N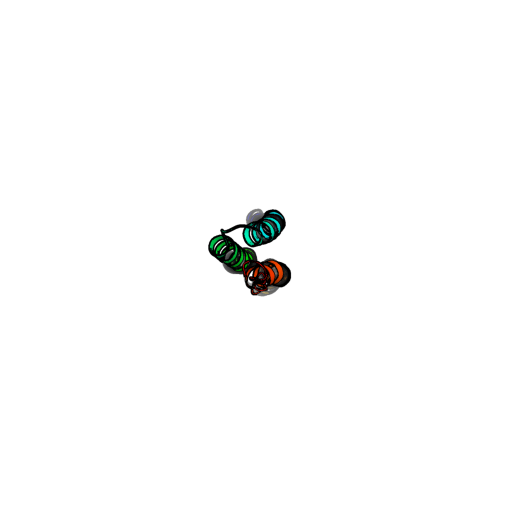 . HIS A 1 105 ? -7.263 -4.333 3.243 1.00 79.88 105 HIS A N 1
ATOM 742 C CA . HIS A 1 105 ? -7.797 -4.862 1.992 1.00 79.88 105 HIS A CA 1
ATOM 743 C C . HIS A 1 105 ? -7.558 -3.888 0.842 1.00 79.88 105 HIS A C 1
ATOM 745 O O . HIS A 1 105 ? -7.104 -4.299 -0.224 1.00 79.88 105 HIS A O 1
ATOM 751 N N . PHE A 1 106 ? -7.796 -2.596 1.060 1.00 79.75 106 PHE A N 1
ATOM 752 C CA . PHE A 1 106 ? -7.576 -1.582 0.037 1.00 79.75 106 PHE A CA 1
ATOM 753 C C . PHE A 1 106 ? -6.097 -1.480 -0.360 1.00 79.75 106 PHE A C 1
ATOM 755 O O . PHE A 1 106 ? -5.776 -1.544 -1.547 1.00 79.75 106 PHE A O 1
ATOM 762 N N . GLY A 1 107 ? -5.186 -1.418 0.619 1.00 78.94 107 GLY A N 1
ATOM 763 C CA . GLY A 1 107 ? -3.743 -1.409 0.371 1.00 78.94 107 GLY A CA 1
ATOM 764 C C . GLY A 1 107 ? -3.262 -2.666 -0.360 1.00 78.94 107 GLY A C 1
ATOM 765 O O . GLY A 1 107 ? -2.430 -2.571 -1.264 1.00 78.94 107 GLY A O 1
ATOM 766 N N . LEU A 1 108 ? -3.825 -3.835 -0.034 1.00 81.94 108 LEU A N 1
ATOM 767 C CA . LEU A 1 108 ? -3.547 -5.096 -0.723 1.00 81.94 108 LEU A CA 1
ATOM 768 C C . LEU A 1 108 ? -4.034 -5.076 -2.177 1.00 81.94 108 LEU A C 1
ATOM 770 O O . LEU A 1 108 ? -3.253 -5.369 -3.082 1.00 81.94 108 LEU A O 1
ATOM 774 N N . PHE A 1 109 ? -5.300 -4.722 -2.417 1.00 85.06 109 PHE A N 1
ATOM 775 C CA . PHE A 1 109 ? -5.871 -4.690 -3.765 1.00 85.06 109 PHE A CA 1
ATOM 776 C C . PHE A 1 109 ? -5.166 -3.672 -4.658 1.00 85.06 109 PHE A C 1
ATOM 778 O O . PHE A 1 109 ? -4.843 -3.993 -5.803 1.00 85.06 109 PHE A O 1
ATOM 785 N N . SER A 1 110 ? -4.866 -2.486 -4.128 1.00 82.19 110 SER A N 1
ATOM 786 C CA . SER A 1 110 ? -4.081 -1.494 -4.856 1.00 82.19 110 SER A CA 1
ATOM 787 C C . SER A 1 110 ? -2.683 -2.012 -5.183 1.00 82.19 110 SER A C 1
ATOM 789 O O . SER A 1 110 ? -2.261 -1.959 -6.335 1.00 82.19 110 SER A O 1
ATOM 791 N N . THR A 1 111 ? -1.987 -2.601 -4.208 1.00 85.19 111 THR A N 1
ATOM 792 C CA . THR A 1 111 ? -0.644 -3.158 -4.424 1.00 85.19 111 THR A CA 1
ATOM 793 C C . THR A 1 111 ? -0.646 -4.231 -5.505 1.00 85.19 111 THR A C 1
ATOM 795 O O . THR A 1 111 ? 0.247 -4.237 -6.346 1.00 85.19 111 THR A O 1
ATOM 798 N N . ILE A 1 112 ? -1.656 -5.107 -5.539 1.00 87.06 112 ILE A N 1
ATOM 799 C CA . ILE A 1 112 ? -1.825 -6.094 -6.615 1.00 87.06 112 ILE A CA 1
ATOM 800 C C . ILE A 1 112 ? -2.021 -5.389 -7.963 1.00 87.06 112 ILE A C 1
ATOM 802 O O . ILE A 1 112 ? -1.338 -5.724 -8.931 1.00 87.06 112 ILE A O 1
ATOM 806 N N . GLY A 1 113 ? -2.925 -4.409 -8.032 1.00 85.38 113 GLY A N 1
ATOM 807 C CA . GLY A 1 113 ? -3.198 -3.652 -9.255 1.00 85.38 113 GLY A CA 1
ATOM 808 C C . GLY A 1 113 ? -1.960 -2.926 -9.785 1.00 85.38 113 GLY A C 1
ATOM 809 O O . GLY A 1 113 ? -1.643 -3.023 -10.972 1.00 85.38 113 GLY A O 1
ATOM 810 N N . LEU A 1 114 ? -1.216 -2.270 -8.894 1.00 83.88 114 LEU A N 1
ATOM 811 C CA . LEU A 1 114 ? 0.064 -1.654 -9.205 1.00 83.88 114 LEU A CA 1
ATOM 812 C C . LEU A 1 114 ? 1.047 -2.732 -9.664 1.00 83.88 114 LEU A C 1
ATOM 814 O O . LEU A 1 114 ? 1.476 -2.682 -10.803 1.00 83.88 114 LEU A O 1
ATOM 818 N N . LEU A 1 115 ? 1.340 -3.778 -8.891 1.00 85.12 115 LEU A N 1
ATOM 819 C CA . LEU A 1 115 ? 2.270 -4.846 -9.302 1.00 85.12 115 LEU A CA 1
ATOM 820 C C . LEU A 1 115 ? 2.011 -5.366 -10.728 1.00 85.12 115 LEU A C 1
ATOM 822 O O . LEU A 1 115 ? 2.957 -5.474 -11.513 1.00 85.12 115 LEU A O 1
ATOM 826 N N . LEU A 1 116 ? 0.747 -5.613 -11.092 1.00 85.88 116 LEU A N 1
ATOM 827 C CA . LEU A 1 116 ? 0.361 -6.030 -12.446 1.00 85.88 116 LEU A CA 1
ATOM 828 C C . LEU A 1 116 ? 0.755 -5.006 -13.517 1.00 85.88 116 LEU A C 1
ATOM 830 O O . LEU A 1 116 ? 1.305 -5.376 -14.555 1.00 85.88 116 LEU A O 1
ATOM 834 N N . VAL A 1 117 ? 0.517 -3.719 -13.268 1.00 81.25 117 VAL A N 1
ATOM 835 C CA . VAL A 1 117 ? 0.889 -2.647 -14.199 1.00 81.25 117 VAL A CA 1
ATOM 836 C C . VAL A 1 117 ? 2.419 -2.416 -14.212 1.00 81.25 117 VAL A C 1
ATOM 838 O O . VAL A 1 117 ? 2.973 -2.055 -15.248 1.00 81.25 117 VAL A O 1
ATOM 841 N N . GLY A 1 118 ? 3.141 -2.693 -13.118 1.00 76.00 118 GLY A N 1
ATOM 842 C CA . GLY A 1 118 ? 4.583 -2.410 -12.965 1.00 76.00 118 GLY A CA 1
ATOM 843 C C . GLY A 1 118 ? 5.482 -3.510 -13.471 1.00 76.00 118 GLY A C 1
ATOM 844 O O . GLY A 1 118 ? 6.638 -3.272 -13.819 1.00 76.00 118 GLY A O 1
ATOM 845 N N . LEU A 1 119 ? 4.932 -4.710 -13.595 1.00 84.00 119 LEU A N 1
ATOM 846 C CA . LEU A 1 119 ? 5.556 -5.787 -14.342 1.00 84.00 119 LEU A CA 1
ATOM 847 C C . LEU A 1 119 ? 5.802 -5.388 -15.802 1.00 84.00 119 LEU A C 1
ATOM 849 O O . LEU A 1 119 ? 6.809 -5.797 -16.370 1.00 84.00 119 LEU A O 1
ATOM 853 N N . ILE A 1 120 ? 4.957 -4.539 -16.396 1.00 82.00 120 ILE A N 1
ATOM 854 C CA . ILE A 1 120 ? 5.105 -4.088 -17.788 1.00 82.00 120 ILE A CA 1
ATOM 855 C C . ILE A 1 120 ? 6.450 -3.367 -18.020 1.00 82.00 120 ILE A C 1
ATOM 857 O O . ILE A 1 120 ? 7.220 -3.838 -18.861 1.00 82.00 120 ILE A O 1
ATOM 861 N N . PRO A 1 121 ? 6.801 -2.276 -17.304 1.00 72.69 121 PRO A N 1
ATOM 862 C CA . PRO A 1 121 ? 8.093 -1.612 -17.476 1.00 72.69 121 PRO A CA 1
ATOM 863 C C . PRO A 1 121 ? 9.275 -2.536 -17.190 1.00 72.69 121 PRO A C 1
ATOM 865 O O . PRO A 1 121 ? 10.275 -2.458 -17.900 1.00 72.69 121 PRO A O 1
ATOM 868 N N . VAL A 1 122 ? 9.168 -3.433 -16.204 1.00 79.44 122 VAL A N 1
ATOM 869 C CA . VAL A 1 122 ? 10.222 -4.413 -15.900 1.00 79.44 122 VAL A CA 1
ATOM 870 C C . VAL A 1 122 ? 10.421 -5.367 -17.078 1.00 79.44 122 VAL A C 1
ATOM 872 O O . VAL A 1 122 ? 11.531 -5.487 -17.587 1.00 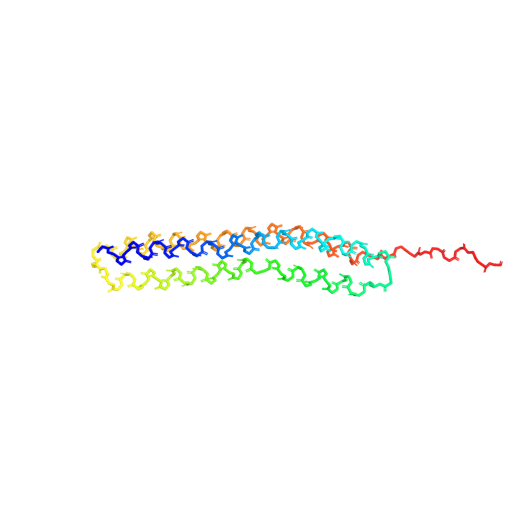79.44 122 VAL A O 1
ATOM 875 N N . VAL A 1 123 ? 9.361 -5.982 -17.599 1.00 83.62 123 VAL A N 1
ATOM 876 C CA . VAL A 1 123 ? 9.449 -6.870 -18.771 1.00 83.62 123 VAL A CA 1
ATOM 877 C C . VAL A 1 123 ? 10.023 -6.126 -19.979 1.00 83.62 123 VAL A C 1
ATOM 879 O O . VAL A 1 123 ? 10.901 -6.641 -20.670 1.00 83.62 123 VAL A O 1
ATOM 882 N N . VAL A 1 124 ? 9.587 -4.887 -20.215 1.00 76.75 124 VAL A N 1
ATOM 883 C CA . VAL A 1 124 ? 10.074 -4.059 -21.326 1.00 76.75 124 VAL A CA 1
ATOM 884 C C . VAL A 1 124 ? 11.552 -3.686 -21.169 1.00 76.75 124 VAL A C 1
ATOM 886 O O . VAL A 1 124 ? 12.280 -3.708 -22.163 1.00 76.75 124 VAL A O 1
ATOM 889 N N . ALA A 1 125 ? 12.002 -3.357 -19.956 1.00 74.19 125 ALA A N 1
ATOM 890 C CA . ALA A 1 125 ? 13.384 -2.971 -19.663 1.00 74.19 125 ALA A CA 1
ATOM 891 C C . ALA A 1 125 ? 14.356 -4.164 -19.660 1.00 74.19 125 ALA A C 1
ATOM 893 O O . ALA A 1 125 ? 15.545 -3.998 -19.944 1.00 74.19 125 ALA A O 1
ATOM 894 N N . PHE A 1 126 ? 13.865 -5.363 -19.337 1.00 78.75 126 PHE A N 1
ATOM 895 C CA . PHE A 1 126 ? 14.664 -6.589 -19.274 1.00 78.75 126 PHE A CA 1
ATOM 896 C C . PHE A 1 126 ? 14.609 -7.432 -20.552 1.00 78.75 126 PHE A C 1
ATOM 898 O O . PHE A 1 126 ? 15.387 -8.379 -20.670 1.00 78.75 126 PHE A O 1
ATOM 905 N N . ARG A 1 127 ? 13.757 -7.086 -21.527 1.00 79.81 127 ARG A N 1
ATOM 906 C CA . ARG A 1 127 ? 13.739 -7.755 -22.832 1.00 79.81 127 ARG A CA 1
ATOM 907 C C . ARG A 1 127 ? 15.116 -7.619 -23.512 1.00 79.81 127 ARG A C 1
ATOM 909 O O . ARG A 1 127 ? 15.624 -6.495 -23.587 1.00 79.81 127 ARG A O 1
ATOM 916 N N . PRO A 1 128 ? 15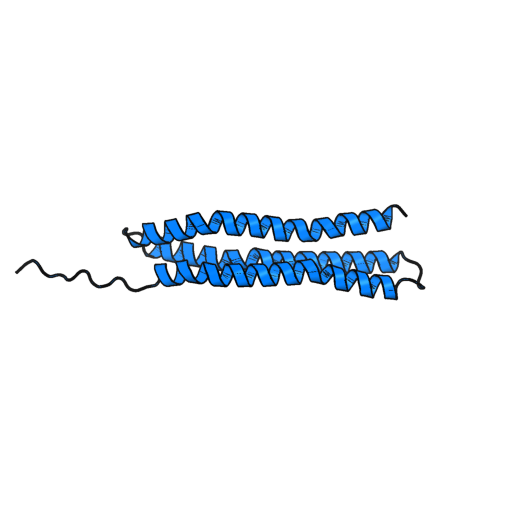.711 -8.718 -24.014 1.00 70.25 128 PRO A N 1
ATOM 917 C CA . PRO A 1 128 ? 16.962 -8.659 -24.764 1.00 70.25 128 PRO A CA 1
ATOM 918 C C . PRO A 1 128 ? 16.833 -7.680 -25.936 1.00 70.25 128 PRO A C 1
ATOM 920 O O . PRO A 1 128 ? 15.786 -7.633 -26.590 1.00 70.25 128 PRO A O 1
ATOM 923 N N . ARG A 1 129 ? 17.876 -6.881 -26.187 1.00 66.44 129 ARG A N 1
ATOM 924 C CA . ARG A 1 129 ? 17.994 -6.153 -27.455 1.00 66.44 129 ARG A CA 1
ATOM 925 C C . ARG A 1 129 ? 18.181 -7.211 -28.543 1.00 66.44 129 ARG A C 1
ATOM 927 O O . ARG A 1 129 ? 19.008 -8.103 -28.369 1.00 66.44 129 ARG A O 1
ATOM 934 N N . GLU A 1 130 ? 17.379 -7.141 -29.604 1.00 66.12 130 GLU A N 1
ATOM 935 C CA . GLU A 1 130 ? 17.724 -7.853 -30.835 1.00 66.12 130 GLU A CA 1
ATOM 936 C C . GLU A 1 130 ? 19.117 -7.358 -31.246 1.00 66.12 130 GLU A C 1
ATOM 938 O O . GLU A 1 130 ? 19.368 -6.152 -31.114 1.00 66.12 130 GLU A O 1
ATOM 943 N N . PRO A 1 131 ? 20.047 -8.262 -31.598 1.00 58.94 131 PRO A N 1
ATOM 944 C CA . PRO A 1 131 ? 21.334 -7.841 -32.118 1.00 58.94 131 PRO A CA 1
ATOM 945 C C . PRO A 1 131 ? 21.053 -6.938 -33.318 1.00 58.94 131 PRO A C 1
ATOM 947 O O . PRO A 1 131 ? 20.282 -7.303 -34.201 1.00 58.94 131 PRO A O 1
ATOM 950 N N . GLU A 1 132 ? 21.594 -5.721 -33.290 1.00 60.53 132 GLU A N 1
ATOM 951 C CA . GLU A 1 132 ? 21.707 -4.944 -34.517 1.00 60.53 132 GLU A CA 1
ATOM 952 C C . GLU A 1 132 ? 22.636 -5.774 -35.395 1.00 60.53 132 GLU A C 1
ATOM 954 O O . GLU A 1 132 ? 23.787 -5.990 -35.015 1.00 60.53 132 GLU A O 1
ATOM 959 N N . ASP A 1 133 ? 22.090 -6.357 -36.464 1.00 55.25 133 ASP A N 1
ATOM 960 C CA . ASP A 1 133 ? 22.864 -7.125 -37.427 1.00 55.25 133 ASP A CA 1
ATOM 961 C C . ASP A 1 133 ? 24.062 -6.260 -37.833 1.00 55.25 133 ASP A C 1
ATOM 963 O O . ASP A 1 133 ? 23.901 -5.180 -38.409 1.00 55.25 133 ASP A O 1
ATOM 967 N N . GLU A 1 134 ? 25.269 -6.711 -37.484 1.00 54.41 134 GLU A N 1
ATOM 968 C CA . GLU A 1 134 ? 26.530 -6.194 -38.015 1.00 54.41 134 GLU A CA 1
ATOM 969 C C . GLU A 1 134 ? 26.640 -6.604 -39.497 1.00 54.41 134 GLU A C 1
ATOM 971 O O . GLU A 1 134 ? 27.585 -7.260 -39.920 1.00 54.41 134 GLU A O 1
ATOM 976 N N . ASP A 1 135 ? 25.643 -6.244 -40.302 1.00 56.88 135 ASP A N 1
ATOM 977 C CA . ASP A 1 135 ? 25.643 -6.398 -41.747 1.00 56.88 135 ASP A CA 1
ATOM 978 C C . ASP A 1 135 ? 26.049 -5.059 -42.357 1.00 56.88 135 ASP A C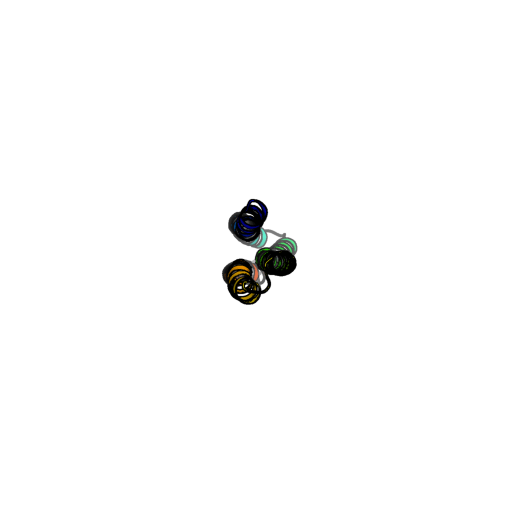 1
ATOM 980 O O . ASP A 1 135 ? 25.219 -4.226 -42.731 1.00 56.88 135 ASP A O 1
ATOM 984 N N . GLY A 1 136 ? 27.358 -4.845 -42.466 1.00 52.28 136 GLY A N 1
ATOM 985 C CA . GLY A 1 136 ? 27.864 -3.789 -43.330 1.00 52.28 136 GLY A CA 1
ATOM 986 C C . GLY A 1 136 ? 29.249 -3.279 -42.999 1.00 52.28 136 GLY A C 1
ATOM 987 O O . GLY A 1 136 ? 29.379 -2.091 -42.758 1.00 52.28 136 GLY A O 1
ATOM 988 N N . GLU A 1 137 ? 30.271 -4.131 -43.048 1.00 48.44 137 GLU A N 1
ATOM 989 C CA . GLU A 1 137 ? 31.601 -3.722 -43.522 1.00 48.44 137 GLU A CA 1
ATOM 990 C C . GLU A 1 137 ? 32.401 -4.980 -43.906 1.00 48.44 137 GLU A C 1
ATOM 992 O O . GLU A 1 137 ? 33.118 -5.578 -43.105 1.00 48.44 137 GLU A O 1
ATOM 997 N N . ALA A 1 138 ? 32.189 -5.413 -45.153 1.00 53.03 138 ALA A N 1
ATOM 998 C CA . ALA A 1 138 ? 33.055 -6.325 -45.899 1.00 53.03 138 ALA A CA 1
ATOM 999 C C . ALA A 1 138 ? 33.853 -5.525 -46.936 1.00 53.03 138 ALA A C 1
ATOM 1001 O O . ALA A 1 138 ? 33.276 -4.555 -47.486 1.00 53.03 138 ALA A O 1
#

Radius of gyration: 22.86 Å; chains: 1; bounding box: 55×22×76 Å

pLDDT: mean 75.16, std 11.02, range [45.19, 90.62]

Foldseek 3Di:
DVLVVVLVVVLVVLQVQLVVLLVVLVVVLVVLLVVLVVCLVDPNLVVSLVSLVVSLVSLCSLLVSLVVSLVVLQVSLVVVLVVDDVVCNVVSNVVSNVSSCPSNVSSVVSSVVSNVSSVVSNCSSPDDDDPPPPPDDD